Protein AF-A0A2S7T141-F1 (afdb_monomer_lite)

Structure (mmCIF, N/CA/C/O backbone):
data_AF-A0A2S7T141-F1
#
_entry.id   AF-A0A2S7T141-F1
#
loop_
_atom_site.group_PDB
_atom_site.id
_atom_site.type_symbol
_atom_site.label_atom_id
_atom_site.label_alt_id
_atom_site.label_comp_id
_atom_site.label_asym_id
_atom_site.label_entity_id
_atom_site.label_seq_id
_atom_site.pdbx_PDB_ins_code
_atom_site.Cartn_x
_atom_site.Cartn_y
_atom_site.Cartn_z
_atom_site.occupancy
_atom_site.B_iso_or_equiv
_atom_site.auth_seq_id
_atom_site.auth_comp_id
_atom_site.auth_asym_id
_atom_site.auth_atom_id
_atom_site.pdbx_PDB_model_num
ATOM 1 N N . MET A 1 1 ? 0.429 3.890 27.574 1.00 36.56 1 MET A N 1
ATOM 2 C CA . MET A 1 1 ? 1.095 4.967 26.804 1.00 36.56 1 MET A CA 1
ATOM 3 C C . MET A 1 1 ? 1.372 4.553 25.339 1.00 36.56 1 MET A C 1
ATOM 5 O O . MET A 1 1 ? 2.485 4.710 24.865 1.00 36.56 1 MET A O 1
ATOM 9 N N . LYS A 1 2 ? 0.380 4.000 24.608 1.00 39.44 2 LYS A N 1
ATOM 10 C CA . LYS A 1 2 ? 0.550 3.478 23.223 1.00 39.44 2 LYS A CA 1
ATOM 11 C C . LYS A 1 2 ? -0.391 4.101 22.168 1.00 39.44 2 LYS A C 1
ATOM 13 O O . LYS A 1 2 ? -0.163 3.917 20.983 1.00 39.44 2 LYS A O 1
ATOM 18 N N . ILE A 1 3 ? -1.406 4.868 22.578 1.00 38.25 3 ILE A N 1
ATOM 19 C CA . ILE A 1 3 ? -2.453 5.403 21.679 1.00 38.25 3 ILE A CA 1
ATOM 20 C C . ILE A 1 3 ? -1.975 6.649 20.906 1.00 38.25 3 ILE A C 1
ATOM 22 O O . ILE A 1 3 ? -2.366 6.856 19.762 1.00 38.25 3 ILE A O 1
ATOM 26 N N . ILE A 1 4 ? -1.052 7.433 21.478 1.00 36.34 4 ILE A N 1
ATOM 27 C CA . ILE A 1 4 ? -0.517 8.656 20.848 1.00 36.34 4 ILE A CA 1
ATOM 28 C C . ILE A 1 4 ? 0.276 8.338 19.563 1.00 36.34 4 ILE A C 1
ATOM 30 O O . ILE A 1 4 ? 0.254 9.124 18.620 1.00 36.34 4 ILE A O 1
ATOM 34 N N . ASN A 1 5 ? 0.884 7.148 19.461 1.00 40.22 5 ASN A N 1
ATOM 35 C CA . ASN A 1 5 ? 1.601 6.734 18.250 1.00 40.22 5 ASN A CA 1
ATOM 36 C C . ASN A 1 5 ? 0.673 6.403 17.068 1.00 40.22 5 ASN A C 1
ATOM 38 O O . ASN A 1 5 ? 1.096 6.534 15.926 1.00 40.22 5 ASN A O 1
ATOM 42 N N . LEU A 1 6 ? -0.592 6.037 17.301 1.00 40.91 6 LEU A N 1
ATOM 43 C CA . LEU A 1 6 ? -1.512 5.667 16.218 1.00 40.91 6 LEU A CA 1
ATOM 44 C C . LEU A 1 6 ? -2.013 6.900 15.442 1.00 40.91 6 LEU A C 1
ATOM 46 O O . LEU A 1 6 ? -2.131 6.868 14.220 1.00 40.91 6 LEU A O 1
ATOM 50 N N . VAL A 1 7 ? -2.227 8.019 16.143 1.00 40.53 7 VAL A N 1
ATOM 51 C CA . VAL A 1 7 ? -2.593 9.318 15.542 1.00 40.53 7 VAL A CA 1
ATOM 52 C C . VAL A 1 7 ? -1.452 9.873 14.676 1.00 40.53 7 VAL A C 1
ATOM 54 O O . VAL A 1 7 ? -1.697 10.465 13.621 1.00 40.53 7 VAL A O 1
ATOM 57 N N . LEU A 1 8 ? -0.202 9.633 15.083 1.00 39.06 8 LEU A N 1
ATOM 58 C CA . LEU A 1 8 ? 0.996 9.999 14.325 1.00 39.06 8 LEU A CA 1
ATOM 59 C C . LEU A 1 8 ? 1.160 9.146 13.059 1.00 39.06 8 LEU A C 1
ATOM 61 O O . LEU A 1 8 ? 1.441 9.706 12.004 1.00 39.06 8 LEU A O 1
ATOM 65 N N . VAL A 1 9 ? 0.882 7.839 13.121 1.00 44.41 9 VAL A N 1
ATOM 66 C CA . VAL A 1 9 ? 0.871 6.953 11.937 1.00 44.41 9 VAL A CA 1
ATOM 67 C C . VAL A 1 9 ? -0.206 7.381 10.931 1.00 44.41 9 VAL A C 1
ATOM 69 O O . VAL A 1 9 ? 0.067 7.467 9.736 1.00 44.41 9 VAL A O 1
ATOM 72 N N . ILE A 1 10 ? -1.401 7.765 11.396 1.00 42.62 10 ILE A N 1
ATOM 73 C CA . ILE A 1 10 ? -2.470 8.281 10.519 1.00 42.62 10 ILE A CA 1
ATOM 74 C C . ILE A 1 10 ? -2.088 9.626 9.887 1.00 42.62 10 ILE A C 1
ATOM 76 O O . ILE A 1 10 ? -2.491 9.897 8.760 1.00 42.62 10 ILE A O 1
ATOM 80 N N . SER A 1 11 ? -1.296 10.454 10.572 1.00 37.22 11 SER A N 1
ATOM 81 C CA . SER A 1 11 ? -0.823 11.741 10.040 1.00 37.22 11 SER A CA 1
ATOM 82 C C . SER A 1 11 ? 0.353 11.578 9.062 1.00 37.22 11 SER A C 1
ATOM 84 O O . SER A 1 11 ? 0.437 12.313 8.082 1.00 37.22 11 SER A O 1
ATOM 86 N N . LEU A 1 12 ? 1.222 10.582 9.276 1.00 37.84 12 LEU A N 1
ATOM 87 C CA . LEU A 1 12 ? 2.353 10.237 8.399 1.00 37.84 12 LEU A CA 1
ATOM 88 C C . LEU A 1 12 ? 1.929 9.494 7.122 1.00 37.84 12 LEU A C 1
ATOM 90 O O . LEU A 1 12 ? 2.593 9.618 6.097 1.00 37.84 12 LEU A O 1
ATOM 94 N N . LEU A 1 13 ? 0.770 8.829 7.133 1.00 40.97 13 LEU A N 1
ATOM 95 C CA . LEU A 1 13 ? 0.122 8.266 5.940 1.00 40.97 13 LEU A CA 1
ATOM 96 C C . LEU A 1 13 ? -0.370 9.336 4.937 1.00 40.97 13 LEU A C 1
ATOM 98 O O . LEU A 1 13 ? -0.952 9.006 3.902 1.00 40.97 13 LEU A O 1
ATOM 102 N N . ILE A 1 14 ? -0.170 10.629 5.227 1.00 43.56 14 ILE A N 1
ATOM 103 C CA . ILE A 1 14 ? -0.723 11.764 4.480 1.00 43.56 14 ILE A CA 1
ATOM 104 C C . ILE A 1 14 ? 0.403 12.690 4.004 1.00 43.56 14 ILE A C 1
ATOM 106 O O . ILE A 1 14 ? 0.472 13.855 4.366 1.00 43.56 14 ILE A O 1
ATOM 110 N N . PHE A 1 15 ? 1.252 12.179 3.116 1.00 36.28 15 PHE A N 1
ATOM 111 C CA . PHE A 1 15 ? 1.954 12.994 2.119 1.00 36.28 15 PHE A CA 1
ATOM 112 C C . PHE A 1 15 ? 2.039 12.221 0.799 1.00 36.28 15 PHE A C 1
ATOM 114 O O . PHE A 1 15 ? 3.088 11.735 0.402 1.00 36.28 15 PHE A O 1
ATOM 121 N N . SER A 1 16 ? 0.905 12.046 0.118 1.00 36.81 16 SER A N 1
ATOM 122 C CA . SER A 1 16 ? 0.877 11.776 -1.333 1.00 36.81 16 SER A CA 1
ATOM 123 C C . SER A 1 16 ? -0.547 11.820 -1.893 1.00 36.81 16 SER A C 1
ATOM 125 O O . SER A 1 16 ? -1.039 10.888 -2.519 1.00 36.81 16 SER A O 1
ATOM 127 N N . SER A 1 17 ? -1.216 12.960 -1.730 1.00 34.28 17 SER A N 1
ATOM 128 C CA . SER A 1 17 ? -2.251 13.3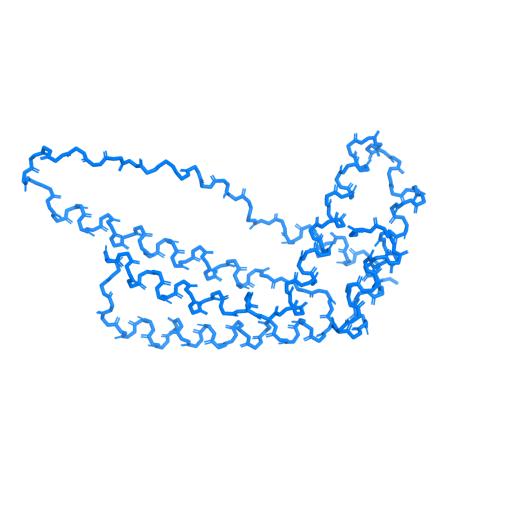71 -2.684 1.00 34.28 17 SER A CA 1
ATOM 129 C C . SER A 1 17 ? -1.780 14.621 -3.417 1.00 34.28 17 SER A C 1
ATOM 131 O O . SER A 1 17 ? -2.356 15.698 -3.281 1.00 34.28 17 SER A O 1
ATOM 133 N N . VAL A 1 18 ? -0.706 14.477 -4.197 1.00 34.59 18 VAL A N 1
ATOM 134 C CA . VAL A 1 18 ? -0.477 15.399 -5.309 1.00 34.59 18 VAL A CA 1
ATOM 135 C C . VAL A 1 18 ? -1.509 15.015 -6.362 1.00 34.59 18 VAL A C 1
ATOM 137 O O . VAL A 1 18 ? -1.411 13.955 -6.982 1.00 34.59 18 VAL A O 1
ATOM 140 N N . LYS A 1 19 ? -2.541 15.851 -6.522 1.00 35.09 19 LYS A N 1
ATOM 141 C CA . LYS A 1 19 ? -3.347 15.866 -7.742 1.00 35.09 19 LYS A CA 1
ATOM 142 C C . LYS A 1 19 ? -2.382 16.167 -8.890 1.00 35.09 19 LYS A C 1
ATOM 144 O O . LYS A 1 19 ? -2.041 17.320 -9.117 1.00 35.09 19 LYS A O 1
ATOM 149 N N . SER A 1 20 ? -1.923 15.134 -9.588 1.00 37.25 20 SER A N 1
ATOM 150 C CA . SER A 1 20 ? -1.455 15.306 -10.958 1.00 37.25 20 SER A CA 1
ATOM 151 C C . SER A 1 20 ? -2.711 15.590 -11.773 1.00 37.25 20 SER A C 1
ATOM 153 O O . SER A 1 20 ? -3.569 14.723 -11.944 1.00 37.25 20 SER A O 1
ATOM 155 N N . SER A 1 21 ? -2.886 16.844 -12.178 1.00 36.34 21 SER A N 1
ATOM 156 C CA . SER A 1 21 ? -3.796 17.201 -13.256 1.00 36.34 21 SER A CA 1
ATOM 157 C C . SER A 1 21 ? -3.302 16.484 -14.509 1.00 36.34 21 SER A C 1
ATOM 159 O O . SER A 1 21 ? -2.427 16.989 -15.207 1.00 36.34 21 SER A O 1
ATOM 161 N N . GLY A 1 22 ? -3.821 15.280 -14.754 1.00 39.50 22 GLY A N 1
ATOM 162 C CA . GLY A 1 22 ? -3.560 14.471 -15.943 1.00 39.50 22 GLY A CA 1
ATOM 163 C C . GLY A 1 22 ? -4.169 15.081 -17.204 1.00 39.50 22 GLY A C 1
ATOM 164 O O . GLY A 1 22 ? -4.926 14.416 -17.906 1.00 39.50 22 GLY A O 1
ATOM 165 N N . GLN A 1 23 ? -3.883 16.353 -17.483 1.00 31.69 23 GLN A N 1
ATOM 166 C CA . GLN A 1 23 ? -4.118 16.909 -18.803 1.00 31.69 23 GLN A CA 1
ATOM 167 C C . GLN A 1 23 ? -3.020 16.389 -19.724 1.00 31.69 23 GLN A C 1
ATOM 169 O O . GLN A 1 23 ? -1.881 16.842 -19.692 1.00 31.69 23 GLN A O 1
ATOM 174 N N . VAL A 1 24 ? -3.397 15.399 -20.530 1.00 41.97 24 VAL A N 1
ATOM 175 C CA . VAL A 1 24 ? -2.665 14.991 -21.726 1.00 41.97 24 VAL A CA 1
ATOM 176 C C . VAL A 1 24 ? -2.623 16.206 -22.648 1.00 41.97 24 VAL A C 1
ATOM 178 O O . VAL A 1 24 ? -3.656 16.614 -23.180 1.00 41.97 24 VAL A O 1
ATOM 181 N N . GLN A 1 25 ? -1.450 16.815 -22.817 1.00 37.25 25 GLN A N 1
ATOM 182 C CA . GLN A 1 25 ? -1.251 17.738 -23.927 1.00 37.25 25 GLN A CA 1
ATOM 183 C C . GLN A 1 25 ? -1.305 16.917 -25.218 1.00 37.25 25 GLN A C 1
ATOM 185 O O . GLN A 1 25 ? -0.444 16.075 -25.469 1.00 37.25 25 GLN A O 1
ATOM 190 N N . LEU A 1 26 ? -2.355 17.132 -26.014 1.00 37.28 26 LEU A N 1
ATOM 191 C CA . LEU A 1 26 ? -2.400 16.661 -27.393 1.00 37.28 26 LEU A CA 1
ATOM 192 C C . LEU A 1 26 ? -1.298 17.387 -28.169 1.00 37.28 26 LEU A C 1
ATOM 194 O O . LEU A 1 26 ? -1.235 18.616 -28.171 1.00 37.28 26 LEU A O 1
ATOM 198 N N . VAL A 1 27 ? -0.401 16.606 -28.764 1.00 47.16 27 VAL A N 1
ATOM 199 C CA . VAL A 1 27 ? 0.812 17.095 -29.418 1.00 47.16 27 VAL A CA 1
ATOM 200 C C . VAL A 1 27 ? 0.457 17.673 -30.785 1.00 47.16 27 VAL A C 1
ATOM 202 O O . VAL A 1 27 ? -0.002 16.951 -31.668 1.00 47.16 27 VAL A O 1
ATOM 205 N N . ASP A 1 28 ? 0.699 18.971 -30.960 1.00 36.88 28 ASP A N 1
ATOM 206 C CA . ASP A 1 28 ? 0.687 19.632 -32.263 1.00 36.88 28 ASP A CA 1
ATOM 207 C C . ASP A 1 28 ? 2.032 19.367 -32.973 1.00 36.88 28 ASP A C 1
ATOM 209 O O . ASP A 1 28 ? 3.110 19.677 -32.452 1.00 36.88 28 ASP A O 1
ATOM 213 N N . TYR A 1 29 ? 1.982 18.725 -34.144 1.00 42.69 29 TYR A N 1
ATOM 214 C CA . TYR A 1 29 ? 3.136 18.205 -34.896 1.00 42.69 29 TYR A CA 1
ATOM 215 C C . TYR A 1 29 ? 3.819 19.271 -35.768 1.00 42.69 29 TYR A C 1
ATOM 217 O O . TYR A 1 29 ? 4.301 18.985 -36.866 1.00 42.69 29 TYR A O 1
ATOM 225 N N . GLN A 1 30 ? 3.894 20.515 -35.301 1.00 40.91 30 GLN A N 1
ATOM 226 C CA . GLN A 1 30 ? 4.635 21.545 -36.020 1.00 40.91 30 GLN A CA 1
ATOM 227 C C . GLN A 1 30 ? 6.131 21.527 -35.630 1.00 40.91 30 GLN A C 1
ATOM 229 O O . GLN A 1 30 ? 6.512 21.651 -34.465 1.00 40.91 30 GLN A O 1
ATOM 234 N N . PHE A 1 31 ? 6.964 21.361 -36.665 1.00 42.41 31 PHE A N 1
ATOM 235 C CA . PHE A 1 31 ? 8.421 21.549 -36.760 1.00 42.41 31 PHE A CA 1
ATOM 236 C C . PHE A 1 31 ? 9.383 20.454 -36.245 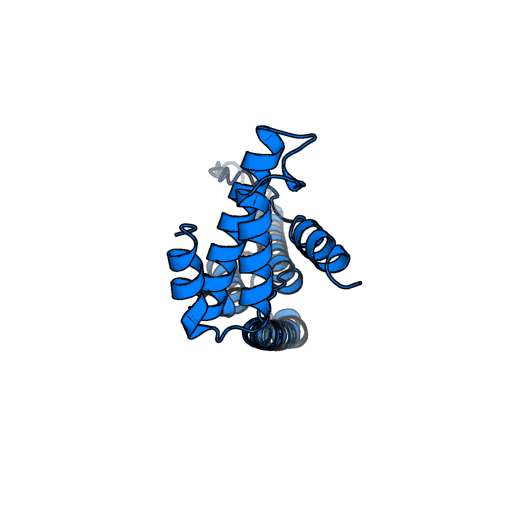1.00 42.41 31 PHE A C 1
ATOM 238 O O . PHE A 1 31 ? 9.471 20.124 -35.065 1.00 42.41 31 PHE A O 1
ATOM 245 N N . TYR A 1 32 ? 10.197 19.951 -37.179 1.00 45.03 32 TYR A N 1
ATOM 246 C CA . TYR A 1 32 ? 11.256 18.944 -37.020 1.00 45.03 32 TYR A CA 1
ATOM 247 C C . TYR A 1 32 ? 12.455 19.380 -36.140 1.00 45.03 32 TYR A C 1
ATOM 249 O O . TYR A 1 32 ? 13.320 18.555 -35.859 1.00 45.03 32 TYR A O 1
ATOM 257 N N . ASP A 1 33 ? 12.492 20.615 -35.626 1.00 51.00 33 ASP A N 1
ATOM 258 C CA . ASP A 1 33 ? 13.666 21.190 -34.937 1.00 51.00 33 ASP A CA 1
ATOM 259 C C . ASP A 1 33 ? 13.835 20.801 -33.454 1.00 51.00 33 ASP A C 1
ATOM 261 O O . ASP A 1 33 ? 14.783 21.234 -32.805 1.00 51.00 33 ASP A O 1
ATOM 265 N N . ASN A 1 34 ? 12.958 19.962 -32.887 1.00 65.25 34 ASN A N 1
ATOM 266 C CA . ASN A 1 34 ? 13.057 19.565 -31.472 1.00 65.25 34 ASN A CA 1
ATOM 267 C C . ASN A 1 34 ? 12.753 18.079 -31.207 1.00 65.25 34 ASN A C 1
ATOM 269 O O . ASN A 1 34 ? 12.167 17.717 -30.188 1.00 65.25 34 ASN A O 1
ATOM 273 N N . ALA A 1 35 ? 13.093 17.188 -32.142 1.00 67.25 35 ALA A N 1
ATOM 274 C CA . ALA A 1 35 ? 12.885 15.748 -31.952 1.00 67.25 35 ALA A CA 1
ATOM 275 C C . ALA A 1 35 ? 13.663 15.200 -30.738 1.00 67.25 35 ALA A C 1
ATOM 277 O O . ALA A 1 35 ? 13.120 14.414 -29.964 1.00 67.25 35 ALA A O 1
ATOM 278 N N . LEU A 1 36 ? 14.900 15.670 -30.533 1.00 71.75 36 LEU A N 1
ATOM 279 C CA . LEU A 1 36 ? 15.734 15.275 -29.395 1.00 71.75 36 LEU A CA 1
ATOM 280 C C . LEU A 1 36 ? 15.166 15.762 -28.059 1.00 71.75 36 LEU A C 1
ATOM 282 O O . LEU A 1 36 ? 15.022 14.952 -27.149 1.00 71.75 36 LEU A O 1
ATOM 286 N N . GLY A 1 37 ? 14.758 17.031 -27.949 1.00 71.38 37 GLY A N 1
ATOM 287 C CA . GLY A 1 37 ? 14.164 17.530 -26.706 1.00 71.38 37 GLY A CA 1
ATOM 288 C C . GLY A 1 37 ? 12.809 16.887 -26.399 1.00 71.38 37 GLY A C 1
ATOM 289 O O . GLY A 1 37 ? 12.476 16.682 -25.238 1.00 71.38 37 GLY A O 1
ATOM 290 N N . ARG A 1 38 ? 12.038 16.471 -27.413 1.00 72.75 38 ARG A N 1
ATOM 291 C CA . ARG A 1 38 ? 10.809 15.683 -27.198 1.00 72.75 38 ARG A CA 1
ATOM 292 C C . ARG A 1 38 ? 11.090 14.275 -26.663 1.00 72.75 38 ARG A C 1
ATOM 294 O O . ARG A 1 38 ? 10.361 13.811 -25.784 1.00 72.75 38 ARG A O 1
ATOM 301 N N . LEU A 1 39 ? 12.124 13.603 -27.171 1.00 77.50 39 LEU A N 1
ATOM 302 C CA . LEU A 1 39 ? 12.553 12.294 -26.662 1.00 77.50 39 LEU A CA 1
ATOM 303 C C . LEU A 1 39 ? 13.088 12.402 -25.233 1.00 77.50 39 LEU A C 1
ATOM 305 O O . LEU A 1 39 ? 12.727 11.589 -24.385 1.00 77.50 39 LEU A O 1
ATOM 309 N N . GLU A 1 40 ? 13.881 13.436 -24.955 1.00 81.31 40 GLU A N 1
ATOM 310 C CA . GLU A 1 40 ? 14.383 13.726 -23.614 1.00 81.31 40 GLU A CA 1
ATOM 311 C C . GLU A 1 40 ? 13.234 13.995 -22.635 1.00 81.31 40 GLU A C 1
ATOM 313 O O . GLU A 1 40 ? 13.175 13.356 -21.588 1.00 81.31 40 GLU A O 1
ATOM 318 N N . ASN A 1 41 ? 12.262 14.836 -23.004 1.00 81.62 41 ASN A N 1
ATOM 319 C CA . ASN A 1 41 ? 11.075 15.084 -22.180 1.00 81.62 41 ASN A CA 1
ATOM 320 C C . ASN A 1 41 ? 10.297 13.793 -21.894 1.00 81.62 41 ASN A C 1
ATOM 322 O O . ASN A 1 41 ? 9.979 13.509 -20.743 1.00 81.62 41 ASN A O 1
ATOM 326 N N . SER A 1 42 ? 10.056 12.972 -22.921 1.00 82.25 42 SER A N 1
ATOM 327 C CA . SER A 1 42 ? 9.333 11.701 -22.765 1.00 82.25 42 SER A CA 1
ATOM 328 C C . SER A 1 42 ? 10.069 10.741 -21.824 1.00 82.25 42 SER A C 1
ATOM 330 O O . SER A 1 42 ? 9.451 10.076 -20.994 1.00 82.25 42 SER A O 1
ATOM 332 N N . TYR A 1 43 ? 11.400 10.692 -21.919 1.00 86.50 43 TYR A N 1
ATOM 333 C CA . TYR A 1 43 ? 12.2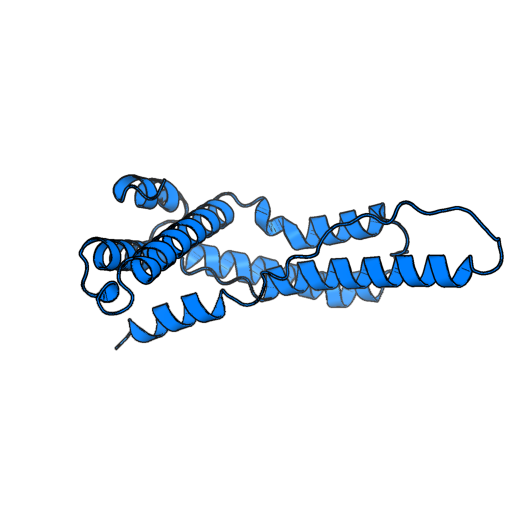34 9.910 -21.013 1.00 86.50 43 TYR A CA 1
ATOM 334 C C . TYR A 1 43 ? 12.144 10.424 -19.567 1.00 86.50 43 TYR A C 1
ATOM 336 O O . TYR A 1 43 ? 11.926 9.630 -18.648 1.00 86.50 43 TYR A O 1
ATOM 344 N N . GLN A 1 44 ? 12.263 11.740 -19.351 1.00 86.12 44 GLN A N 1
ATOM 345 C CA . GLN A 1 44 ? 12.157 12.351 -18.018 1.00 86.12 44 GLN A CA 1
ATOM 346 C C . GLN A 1 44 ? 10.773 12.130 -17.391 1.00 86.12 44 GLN A C 1
ATOM 348 O O . GLN A 1 44 ? 10.675 11.807 -16.203 1.00 86.12 44 GLN A O 1
ATOM 353 N N . ASP A 1 45 ? 9.704 12.215 -18.185 1.00 87.19 45 ASP A N 1
ATOM 354 C CA . ASP A 1 45 ? 8.340 11.901 -17.748 1.00 87.19 45 ASP A CA 1
ATOM 355 C C . ASP A 1 45 ? 8.206 10.432 -17.320 1.00 87.19 45 ASP A C 1
ATOM 357 O O . ASP A 1 45 ? 7.592 10.124 -16.288 1.00 87.19 45 ASP A O 1
ATOM 361 N N . GLY A 1 46 ? 8.830 9.514 -18.067 1.00 89.00 46 GLY A N 1
ATOM 362 C CA . GLY A 1 46 ? 8.917 8.098 -17.717 1.00 89.00 46 GLY A CA 1
ATOM 363 C C . GLY A 1 46 ? 9.622 7.866 -16.378 1.00 89.00 46 GLY A C 1
ATOM 364 O O . GLY A 1 46 ? 9.079 7.184 -15.501 1.00 89.00 46 GLY A O 1
ATOM 365 N N . VAL A 1 47 ? 10.788 8.490 -16.177 1.00 90.12 47 VAL A N 1
ATOM 366 C CA . VAL A 1 47 ? 11.551 8.441 -14.914 1.00 90.12 47 VAL A CA 1
ATOM 367 C C . VAL A 1 47 ? 10.722 8.983 -13.748 1.00 90.12 47 VAL A C 1
ATOM 369 O O . VAL A 1 47 ? 10.585 8.316 -12.720 1.00 90.12 47 VAL A O 1
ATOM 372 N N . SER A 1 48 ? 10.125 10.166 -13.910 1.00 91.06 48 SER A N 1
ATOM 373 C CA . SER A 1 48 ? 9.297 10.817 -12.887 1.00 91.06 48 SER A CA 1
ATOM 374 C C . SER A 1 48 ? 8.097 9.953 -12.488 1.00 91.06 48 SER A C 1
ATOM 376 O O . SER A 1 48 ? 7.801 9.775 -11.300 1.00 91.06 48 SER A O 1
ATOM 378 N N . THR A 1 49 ? 7.444 9.332 -13.472 1.00 92.88 49 THR A N 1
ATOM 379 C CA . THR A 1 49 ? 6.327 8.412 -13.242 1.00 92.88 49 THR A CA 1
ATOM 380 C C . THR A 1 49 ? 6.768 7.215 -12.404 1.00 92.88 49 THR A C 1
ATOM 382 O O . THR A 1 49 ? 6.157 6.931 -11.370 1.00 92.88 49 THR A O 1
ATOM 385 N N . ILE A 1 50 ? 7.854 6.542 -12.794 1.00 93.44 50 ILE A N 1
ATOM 386 C CA . ILE A 1 50 ? 8.400 5.391 -12.062 1.00 93.44 50 ILE A CA 1
ATOM 387 C C . ILE A 1 50 ? 8.759 5.782 -10.625 1.00 93.44 50 ILE A C 1
ATOM 389 O O . ILE A 1 50 ? 8.335 5.103 -9.686 1.00 93.44 50 ILE A O 1
ATOM 393 N N . GLN A 1 51 ? 9.445 6.912 -10.437 1.00 93.12 51 GLN A N 1
ATOM 394 C CA . GLN A 1 51 ? 9.821 7.411 -9.115 1.00 93.12 51 GLN A CA 1
ATOM 395 C C . GLN A 1 51 ? 8.592 7.696 -8.241 1.00 93.12 51 GLN A C 1
ATOM 397 O O . GLN A 1 51 ? 8.584 7.368 -7.055 1.00 93.12 51 GLN A O 1
ATOM 402 N N . SER A 1 52 ? 7.523 8.258 -8.815 1.00 93.88 52 SER A N 1
ATOM 403 C CA . SER A 1 52 ? 6.262 8.496 -8.103 1.00 93.88 52 SER A CA 1
ATOM 404 C C . SER A 1 52 ? 5.651 7.197 -7.572 1.00 93.88 52 SER A C 1
ATOM 406 O O . SER A 1 52 ? 5.250 7.130 -6.408 1.00 93.88 52 SER A O 1
ATOM 408 N N . TYR A 1 53 ? 5.590 6.147 -8.396 1.00 92.25 53 TYR A N 1
ATOM 409 C CA . TYR A 1 53 ? 5.070 4.843 -7.974 1.00 92.25 53 TYR A CA 1
ATOM 410 C C . TYR A 1 53 ? 5.967 4.163 -6.941 1.00 92.25 53 TYR A C 1
ATOM 412 O O . TYR A 1 53 ? 5.457 3.629 -5.955 1.00 92.25 53 TYR A O 1
ATOM 420 N N . TYR A 1 54 ? 7.286 4.223 -7.130 1.00 94.88 54 TYR A N 1
ATOM 421 C CA . TYR A 1 54 ? 8.246 3.679 -6.175 1.00 94.88 54 TYR A CA 1
ATOM 422 C C . TYR A 1 54 ? 8.108 4.349 -4.804 1.00 94.88 54 TYR A C 1
ATOM 424 O O . TYR A 1 54 ? 7.942 3.669 -3.793 1.00 94.88 54 TYR A O 1
ATOM 432 N N . ASN A 1 55 ? 8.055 5.684 -4.772 1.00 93.69 55 ASN A N 1
ATOM 433 C CA . ASN A 1 55 ? 7.877 6.443 -3.536 1.00 93.69 55 ASN A CA 1
ATOM 434 C C . ASN A 1 55 ? 6.551 6.101 -2.840 1.00 93.69 55 ASN A C 1
ATOM 436 O O . ASN A 1 55 ? 6.532 5.942 -1.622 1.00 93.69 55 ASN A O 1
ATOM 440 N N . LYS A 1 56 ? 5.451 5.925 -3.591 1.00 93.00 56 LYS A N 1
ATOM 441 C CA . LYS A 1 56 ? 4.164 5.486 -3.020 1.00 93.00 56 LYS A CA 1
ATOM 442 C C . LYS A 1 56 ? 4.282 4.137 -2.310 1.00 93.00 56 LYS A C 1
ATOM 444 O O . LYS A 1 56 ? 3.746 4.000 -1.215 1.00 93.00 56 LYS A O 1
ATOM 449 N N . LEU A 1 57 ? 4.976 3.162 -2.907 1.00 95.12 57 LEU A N 1
ATOM 450 C CA . LEU A 1 57 ? 5.224 1.872 -2.260 1.00 95.12 57 LEU A CA 1
ATOM 451 C C . LEU A 1 57 ? 6.098 2.040 -1.010 1.00 95.12 57 LEU A C 1
ATOM 453 O O . LEU A 1 57 ? 5.749 1.517 0.043 1.00 95.12 57 LEU A O 1
ATOM 457 N N . MET A 1 58 ? 7.201 2.790 -1.098 1.00 95.81 58 MET A N 1
ATOM 458 C CA . MET A 1 58 ? 8.121 2.989 0.032 1.00 95.81 58 MET A CA 1
ATOM 459 C C . MET A 1 58 ? 7.441 3.660 1.230 1.00 95.81 58 MET A C 1
ATOM 461 O O . MET A 1 58 ? 7.682 3.280 2.376 1.00 95.81 58 MET A O 1
ATOM 465 N N . MET A 1 59 ? 6.553 4.619 0.966 1.00 94.06 59 MET A N 1
ATOM 466 C CA . MET A 1 59 ? 5.791 5.336 1.990 1.00 94.06 59 MET A CA 1
ATOM 467 C C . MET A 1 59 ? 4.571 4.565 2.506 1.00 94.06 59 MET A C 1
ATOM 469 O O . MET A 1 59 ? 3.972 4.985 3.494 1.00 94.06 59 MET A O 1
ATOM 473 N N . LEU A 1 60 ? 4.174 3.463 1.862 1.00 92.56 60 LEU A N 1
ATOM 474 C CA . LEU A 1 60 ? 3.015 2.694 2.297 1.00 92.56 60 LEU A CA 1
ATOM 475 C C . LEU A 1 60 ? 3.290 2.063 3.665 1.00 92.56 60 LEU A C 1
ATOM 477 O O . LEU A 1 60 ? 4.267 1.336 3.854 1.00 92.56 60 LEU A O 1
ATOM 481 N N . GLN A 1 61 ? 2.405 2.341 4.617 1.00 92.50 61 GLN A N 1
ATOM 482 C CA . GLN A 1 61 ? 2.426 1.770 5.956 1.00 92.50 61 GLN A CA 1
ATOM 483 C C . GLN A 1 61 ? 1.083 1.098 6.223 1.00 92.50 61 GLN A C 1
ATOM 485 O O . GLN A 1 61 ? 0.025 1.680 5.988 1.00 92.50 61 GLN A O 1
ATOM 490 N N . LEU A 1 62 ? 1.141 -0.137 6.702 1.00 94.38 62 LEU A N 1
ATOM 491 C CA . LEU A 1 62 ? -0.018 -0.922 7.110 1.00 94.38 62 LEU A CA 1
ATOM 492 C C . LEU A 1 62 ? 0.053 -1.133 8.622 1.00 94.38 62 LEU A C 1
ATOM 494 O O . LEU A 1 62 ? 1.147 -1.197 9.191 1.00 94.38 62 LEU A O 1
ATOM 498 N N . VAL A 1 63 ? -1.106 -1.181 9.273 1.00 95.56 63 VAL A N 1
ATOM 499 C CA . VAL A 1 63 ? -1.211 -1.296 10.733 1.00 95.56 63 VAL A CA 1
ATOM 500 C C . VAL A 1 63 ? -1.402 -2.743 11.173 1.00 95.56 63 VAL A C 1
ATOM 502 O O . VAL A 1 63 ? -0.981 -3.095 12.274 1.00 95.56 63 VAL A O 1
ATOM 505 N N . ASN A 1 64 ? -1.999 -3.588 10.330 1.00 97.94 64 ASN A N 1
ATOM 506 C CA . ASN A 1 64 ? -2.076 -5.020 10.566 1.00 97.94 64 ASN A CA 1
ATOM 507 C C . ASN A 1 64 ? -0.673 -5.626 10.505 1.00 97.94 64 ASN A C 1
ATOM 509 O O . ASN A 1 64 ? 0.049 -5.465 9.522 1.00 97.94 64 ASN A O 1
ATOM 513 N N . THR A 1 65 ? -0.294 -6.359 11.548 1.00 96.62 65 THR A N 1
ATOM 514 C CA . THR A 1 65 ? 1.080 -6.857 11.705 1.00 96.62 65 THR A CA 1
ATOM 515 C C . THR A 1 65 ? 1.510 -7.780 10.557 1.00 96.62 65 THR A C 1
ATOM 517 O O . THR A 1 65 ? 2.638 -7.677 10.079 1.00 96.62 65 THR A O 1
ATOM 520 N N . ILE A 1 66 ? 0.615 -8.650 10.076 1.00 97.88 66 ILE A N 1
ATOM 521 C CA . ILE A 1 66 ? 0.928 -9.621 9.016 1.00 97.88 66 ILE A CA 1
ATOM 522 C C . ILE A 1 66 ? 1.044 -8.914 7.663 1.00 97.88 66 ILE A C 1
ATOM 524 O O . ILE A 1 66 ? 2.009 -9.123 6.931 1.00 97.88 66 ILE A O 1
ATOM 528 N N . ASN A 1 67 ? 0.096 -8.040 7.329 1.00 97.44 67 ASN A N 1
ATOM 529 C CA . ASN A 1 67 ? 0.174 -7.269 6.088 1.00 97.44 67 ASN A CA 1
ATOM 530 C C . ASN A 1 67 ? 1.353 -6.282 6.089 1.00 97.44 67 ASN A C 1
ATOM 532 O O . ASN A 1 67 ? 1.956 -6.054 5.043 1.00 97.44 67 ASN A O 1
ATOM 536 N N . SER A 1 68 ? 1.718 -5.736 7.253 1.00 96.94 68 SER A N 1
ATOM 537 C CA . SER A 1 68 ? 2.914 -4.907 7.425 1.00 96.94 68 SER A CA 1
ATOM 538 C C . SER A 1 68 ? 4.188 -5.684 7.066 1.00 96.94 68 SER A C 1
ATOM 540 O O . SER A 1 68 ? 5.013 -5.205 6.296 1.00 96.94 68 SER A O 1
ATOM 542 N N . GLN A 1 69 ? 4.316 -6.939 7.507 1.00 97.25 69 GLN A N 1
ATOM 543 C CA . GLN A 1 69 ? 5.435 -7.797 7.094 1.00 97.25 69 GLN A CA 1
ATOM 544 C C . GLN A 1 69 ? 5.436 -8.053 5.580 1.00 97.25 69 GLN A C 1
ATOM 546 O O . GLN A 1 69 ? 6.468 -7.887 4.932 1.00 97.25 69 GLN A O 1
ATOM 551 N N . ARG A 1 70 ? 4.272 -8.369 4.995 1.00 97.44 70 ARG A N 1
ATOM 552 C CA . ARG A 1 70 ? 4.141 -8.571 3.541 1.00 97.44 70 ARG A CA 1
ATOM 553 C C . ARG A 1 70 ? 4.549 -7.335 2.746 1.00 97.44 70 ARG A C 1
ATOM 555 O O . ARG A 1 70 ? 5.237 -7.458 1.734 1.00 97.44 70 ARG A O 1
ATOM 562 N N . ILE A 1 71 ? 4.146 -6.134 3.175 1.00 97.06 71 ILE A N 1
ATOM 563 C CA . ILE A 1 71 ? 4.515 -4.922 2.441 1.00 97.06 71 ILE A CA 1
ATOM 564 C C . ILE A 1 71 ? 6.015 -4.641 2.528 1.00 97.06 71 ILE A C 1
ATOM 566 O O . ILE A 1 71 ? 6.593 -4.214 1.534 1.00 97.06 71 ILE A O 1
ATOM 570 N N . GLU A 1 72 ? 6.673 -4.947 3.649 1.00 97.69 72 GLU A N 1
ATOM 571 C CA . GLU A 1 72 ? 8.133 -4.837 3.752 1.00 97.69 72 GLU A CA 1
ATOM 572 C C . GLU A 1 72 ? 8.860 -5.819 2.813 1.00 97.69 72 GLU A C 1
ATOM 574 O O . GLU A 1 72 ? 9.861 -5.454 2.194 1.00 97.69 72 GLU A O 1
ATOM 579 N N . GLU A 1 73 ? 8.328 -7.027 2.601 1.00 97.31 73 GLU A N 1
ATOM 580 C CA . GLU A 1 73 ? 8.853 -7.964 1.593 1.00 97.31 73 GLU A CA 1
ATOM 581 C C . GLU A 1 73 ? 8.705 -7.424 0.162 1.00 97.31 73 GLU A C 1
ATOM 583 O O . GLU A 1 73 ? 9.654 -7.487 -0.631 1.00 97.31 73 GLU A O 1
ATOM 588 N N . TYR A 1 74 ? 7.550 -6.833 -0.170 1.00 97.50 74 TYR A N 1
ATOM 589 C CA . TYR A 1 74 ? 7.351 -6.150 -1.452 1.00 97.50 74 TYR A CA 1
ATOM 590 C C . TYR A 1 74 ? 8.303 -4.969 -1.626 1.00 97.50 74 TYR A C 1
ATOM 592 O O . TYR A 1 74 ? 8.868 -4.799 -2.712 1.00 97.50 74 TYR A O 1
ATOM 600 N N . LYS A 1 75 ? 8.506 -4.165 -0.575 1.00 97.75 75 LYS A N 1
ATOM 601 C CA . LYS A 1 75 ? 9.440 -3.038 -0.601 1.00 97.75 75 LYS A CA 1
ATOM 602 C C . LYS A 1 75 ? 10.851 -3.522 -0.889 1.00 97.75 75 LYS A C 1
ATOM 604 O O . LYS A 1 75 ? 11.434 -3.077 -1.867 1.00 97.75 75 LYS A O 1
ATOM 609 N N . LYS A 1 76 ? 11.346 -4.500 -0.127 1.00 97.00 76 LYS A N 1
ATOM 610 C CA . LYS A 1 76 ? 12.677 -5.093 -0.319 1.00 97.00 76 LYS A CA 1
ATOM 611 C C . LYS A 1 76 ? 12.869 -5.638 -1.735 1.00 97.00 76 LYS A C 1
ATOM 613 O O . LYS A 1 76 ? 13.860 -5.331 -2.390 1.00 97.00 76 LYS A O 1
ATOM 618 N N . THR A 1 77 ? 11.907 -6.417 -2.226 1.00 96.00 77 THR A N 1
ATOM 619 C CA . THR A 1 77 ? 11.960 -7.011 -3.572 1.00 96.00 77 THR A CA 1
ATOM 620 C C . THR A 1 77 ? 11.967 -5.938 -4.663 1.00 96.00 77 THR A C 1
ATOM 622 O O . THR A 1 77 ? 12.694 -6.047 -5.651 1.00 96.00 77 THR A O 1
ATOM 625 N N . THR A 1 78 ? 11.192 -4.869 -4.472 1.00 96.19 78 THR A N 1
ATOM 626 C CA . THR A 1 78 ? 11.146 -3.745 -5.410 1.00 96.19 78 THR A CA 1
ATOM 627 C C . THR A 1 78 ? 12.419 -2.911 -5.351 1.00 96.19 78 THR A C 1
ATOM 629 O O . THR A 1 78 ? 12.946 -2.568 -6.401 1.00 96.19 78 THR A O 1
ATOM 632 N N . SER A 1 79 ? 12.953 -2.618 -4.165 1.00 95.38 79 SER A N 1
ATOM 633 C CA . SER A 1 79 ? 14.219 -1.896 -4.005 1.00 95.38 79 SER A CA 1
ATOM 634 C C . SER A 1 79 ? 15.372 -2.635 -4.677 1.00 95.38 79 SER A C 1
ATOM 636 O O . SER A 1 79 ? 16.093 -2.022 -5.455 1.00 95.38 79 SER A O 1
ATOM 638 N N . ASN A 1 80 ? 15.477 -3.955 -4.491 1.00 93.69 80 ASN A N 1
ATOM 639 C CA . ASN A 1 80 ? 16.496 -4.764 -5.165 1.00 93.69 80 ASN A CA 1
ATOM 640 C C . ASN A 1 80 ? 16.388 -4.667 -6.696 1.00 93.69 80 ASN A C 1
ATOM 642 O O . ASN A 1 80 ? 17.390 -4.434 -7.369 1.00 93.69 80 ASN A O 1
ATOM 646 N N . TYR A 1 81 ? 15.175 -4.789 -7.244 1.00 92.75 81 TYR A N 1
ATOM 647 C CA . TYR A 1 81 ? 14.938 -4.613 -8.680 1.00 92.75 81 TYR A CA 1
ATOM 648 C C . TYR A 1 81 ? 15.315 -3.201 -9.152 1.00 92.75 81 TYR A C 1
ATOM 650 O O . TYR A 1 81 ? 15.976 -3.045 -10.174 1.00 92.75 81 TYR A O 1
ATOM 658 N N . MET A 1 82 ? 14.938 -2.162 -8.401 1.00 91.44 82 MET A N 1
ATOM 659 C CA . MET A 1 82 ? 15.237 -0.773 -8.757 1.00 91.44 82 MET A CA 1
ATOM 660 C C . MET A 1 82 ? 16.736 -0.450 -8.682 1.00 91.44 82 MET A C 1
ATOM 662 O O . MET A 1 82 ? 17.225 0.377 -9.448 1.00 91.44 82 MET A O 1
ATOM 666 N N . GLU A 1 83 ? 17.476 -1.073 -7.766 1.00 87.69 83 GLU A N 1
ATOM 667 C CA . GLU A 1 83 ? 18.906 -0.826 -7.572 1.00 87.69 83 GLU A CA 1
ATOM 668 C C . GLU A 1 83 ? 19.794 -1.618 -8.525 1.00 87.69 83 GLU A C 1
ATOM 670 O O . GLU A 1 83 ? 20.798 -1.080 -8.991 1.00 87.69 83 GLU A O 1
ATOM 675 N N . HIS A 1 84 ? 19.432 -2.863 -8.823 1.00 82.44 84 HIS A N 1
ATOM 676 C CA . HIS A 1 84 ? 20.267 -3.751 -9.623 1.00 82.44 84 HIS A CA 1
ATOM 677 C C . HIS A 1 84 ? 19.764 -3.857 -11.051 1.00 82.44 84 HIS A C 1
ATOM 679 O O . HIS A 1 84 ? 20.489 -3.504 -11.975 1.00 82.44 84 HIS A O 1
ATOM 685 N N . ASP A 1 85 ? 18.521 -4.277 -11.243 1.00 75.50 85 ASP A N 1
ATOM 686 C CA . ASP A 1 85 ? 18.030 -4.615 -12.575 1.00 75.50 85 ASP A CA 1
ATOM 687 C C . ASP A 1 85 ? 17.686 -3.353 -13.360 1.00 75.50 85 ASP A C 1
ATOM 689 O O . ASP A 1 85 ? 18.173 -3.163 -14.466 1.00 75.50 85 ASP A O 1
ATOM 693 N N . PHE A 1 86 ? 16.928 -2.433 -12.765 1.00 80.69 86 PHE A N 1
ATOM 694 C CA . PHE A 1 86 ? 16.482 -1.215 -13.435 1.00 80.69 86 PHE A CA 1
ATOM 695 C C . PHE A 1 86 ? 17.646 -0.284 -13.794 1.00 80.69 86 PHE A C 1
ATOM 697 O O . PHE A 1 86 ? 17.736 0.168 -14.932 1.00 80.69 86 PHE A O 1
ATOM 704 N N . LYS A 1 87 ? 18.571 -0.033 -12.855 1.00 76.06 87 LYS A N 1
ATOM 705 C CA . LYS A 1 87 ? 19.730 0.849 -13.088 1.00 76.06 87 LYS A CA 1
ATOM 706 C C . LYS A 1 87 ? 20.722 0.296 -14.109 1.00 76.06 87 LYS A C 1
ATOM 708 O O . LYS A 1 87 ? 21.392 1.086 -14.768 1.00 76.06 87 LYS A O 1
ATOM 713 N N . THR A 1 88 ? 20.861 -1.026 -14.205 1.00 74.75 88 THR A N 1
ATOM 714 C CA . THR A 1 88 ? 21.809 -1.651 -15.144 1.00 74.75 88 THR A CA 1
ATOM 715 C C . THR A 1 88 ? 21.166 -2.003 -16.482 1.00 74.75 88 THR A C 1
ATOM 717 O O . THR A 1 88 ? 21.866 -2.145 -17.482 1.00 74.75 88 THR A O 1
ATOM 720 N N . SER A 1 89 ? 19.837 -2.101 -16.531 1.00 74.25 89 SER A N 1
ATOM 721 C CA . SER A 1 89 ? 19.096 -2.339 -17.762 1.00 74.25 89 SER A CA 1
ATOM 722 C C . SER A 1 89 ? 19.038 -1.082 -18.637 1.00 74.25 89 SER A C 1
ATOM 724 O O . SER A 1 89 ? 18.628 -0.011 -18.197 1.00 74.25 89 SER A O 1
ATOM 726 N N . HIS A 1 90 ? 19.400 -1.213 -19.914 1.00 79.50 90 HIS A N 1
ATOM 727 C CA . HIS A 1 90 ? 19.258 -0.155 -20.922 1.00 79.50 90 HIS A CA 1
ATOM 728 C C . HIS A 1 90 ? 17.798 -0.014 -21.399 1.00 79.50 90 HIS A C 1
ATOM 730 O O . HIS A 1 90 ? 17.508 -0.123 -22.589 1.00 79.50 90 HIS A O 1
ATOM 736 N N . ILE A 1 91 ? 16.854 0.161 -20.469 1.00 84.69 91 ILE A N 1
ATOM 737 C CA . ILE A 1 91 ? 15.431 0.310 -20.797 1.00 84.69 91 ILE A CA 1
ATOM 738 C C . ILE A 1 91 ? 15.188 1.712 -21.365 1.00 84.69 91 ILE A C 1
ATOM 740 O O . ILE A 1 91 ? 15.461 2.715 -20.711 1.00 84.69 91 ILE A O 1
ATOM 744 N N . ASP A 1 92 ? 14.610 1.783 -22.564 1.00 86.25 92 ASP A N 1
ATOM 745 C CA . ASP A 1 92 ? 14.157 3.046 -23.148 1.00 86.25 92 ASP A CA 1
ATOM 746 C C . ASP A 1 92 ? 12.876 3.532 -22.449 1.00 86.25 92 ASP A C 1
ATOM 748 O O . ASP A 1 92 ? 11.777 3.035 -22.712 1.00 86.25 92 ASP A O 1
ATOM 752 N N . LEU A 1 93 ? 13.019 4.501 -21.542 1.00 87.19 93 LEU A N 1
ATOM 753 C CA . LEU A 1 93 ? 11.905 5.077 -20.781 1.00 87.19 93 LEU A CA 1
ATOM 754 C C . LEU A 1 93 ? 11.125 6.149 -21.546 1.00 87.19 93 LEU A C 1
ATOM 756 O O . LEU A 1 93 ? 10.103 6.604 -21.038 1.00 87.19 93 LEU A O 1
ATOM 760 N N . SER A 1 94 ? 11.542 6.513 -22.764 1.00 83.44 94 SER A N 1
ATOM 761 C CA . SER A 1 94 ? 10.693 7.319 -23.651 1.00 83.44 94 SER A CA 1
ATOM 762 C C . SER A 1 94 ? 9.484 6.517 -24.159 1.00 83.44 94 SER A C 1
ATOM 764 O O . SER A 1 94 ? 8.468 7.090 -24.549 1.00 83.44 94 SER A O 1
ATOM 766 N N . GLN A 1 95 ? 9.556 5.180 -24.099 1.00 86.25 95 GLN A N 1
ATOM 767 C CA . GLN A 1 95 ? 8.476 4.281 -24.492 1.00 86.25 95 GLN A CA 1
ATOM 768 C C . GLN A 1 95 ? 7.507 4.033 -23.336 1.00 86.25 95 GLN A C 1
ATOM 770 O O . GLN A 1 95 ? 7.838 3.393 -22.332 1.00 86.25 95 GLN A O 1
ATOM 775 N N . GLN A 1 96 ? 6.248 4.426 -23.524 1.00 86.31 96 GLN A N 1
ATOM 776 C CA . GLN A 1 96 ? 5.200 4.260 -22.513 1.00 86.31 96 GLN A CA 1
ATOM 777 C C . GLN A 1 96 ? 4.996 2.795 -22.079 1.00 86.31 96 GLN A C 1
ATOM 779 O O . GLN A 1 96 ? 4.703 2.533 -20.912 1.00 86.31 96 GLN A O 1
ATOM 784 N N . ALA A 1 97 ? 5.182 1.827 -22.983 1.00 86.81 97 ALA A N 1
ATOM 785 C CA . ALA A 1 97 ? 5.059 0.402 -22.666 1.00 86.81 97 ALA A CA 1
ATOM 786 C C . ALA A 1 97 ? 6.099 -0.064 -21.628 1.00 86.81 97 ALA A C 1
ATOM 788 O O . ALA A 1 97 ? 5.772 -0.841 -20.726 1.00 86.81 97 ALA A O 1
ATOM 789 N N . ASN A 1 98 ? 7.327 0.455 -21.713 1.00 89.81 98 ASN A N 1
ATOM 790 C CA . ASN A 1 98 ? 8.400 0.143 -20.771 1.00 89.81 98 ASN A CA 1
ATOM 791 C C . ASN A 1 98 ? 8.112 0.752 -19.398 1.00 89.81 98 ASN A C 1
ATOM 793 O O . ASN A 1 98 ? 8.171 0.049 -18.387 1.00 89.81 98 ASN A O 1
ATOM 797 N N . VAL A 1 99 ? 7.695 2.023 -19.372 1.00 91.00 99 VAL A N 1
ATOM 798 C CA . VAL A 1 99 ? 7.250 2.708 -18.147 1.00 91.00 99 VAL A CA 1
ATOM 799 C C . VAL A 1 99 ? 6.115 1.928 -17.478 1.00 91.00 99 VAL A C 1
ATOM 801 O O . VAL A 1 99 ? 6.177 1.631 -16.285 1.00 91.00 99 VAL A O 1
ATOM 804 N N . TYR A 1 100 ? 5.106 1.513 -18.251 1.00 90.50 100 TYR A N 1
ATOM 805 C CA . TYR A 1 100 ? 3.987 0.720 -17.746 1.00 90.50 100 TYR A CA 1
ATOM 806 C C . TYR A 1 100 ? 4.436 -0.621 -17.152 1.00 90.50 100 TYR A C 1
ATOM 808 O O . TYR A 1 100 ? 3.963 -1.003 -16.081 1.00 90.50 100 TYR A O 1
ATOM 816 N N . SER A 1 101 ? 5.359 -1.326 -17.811 1.00 92.06 101 SER A N 1
ATOM 817 C CA . SER A 1 101 ? 5.893 -2.604 -17.325 1.00 92.06 101 SER A CA 1
ATOM 818 C C . SER A 1 101 ? 6.554 -2.459 -15.949 1.00 92.06 101 SER A C 1
ATOM 820 O O . SER A 1 101 ? 6.223 -3.202 -15.018 1.00 92.06 101 SER A O 1
ATOM 822 N N . VAL A 1 102 ? 7.404 -1.440 -15.784 1.00 93.56 102 VAL A N 1
ATOM 823 C CA . VAL A 1 102 ? 8.081 -1.140 -14.513 1.00 93.56 102 VAL A CA 1
ATOM 824 C C . VAL A 1 102 ? 7.070 -0.735 -13.439 1.00 93.56 102 VAL A C 1
ATOM 826 O O . VAL A 1 102 ? 7.076 -1.281 -12.335 1.00 93.56 102 VAL A O 1
ATOM 829 N N . CYS A 1 103 ? 6.123 0.151 -13.759 1.00 93.69 103 CYS A N 1
ATOM 830 C CA . CYS A 1 103 ? 5.062 0.527 -12.825 1.00 93.69 103 CYS A CA 1
ATOM 831 C C . CYS A 1 103 ? 4.186 -0.670 -12.418 1.00 93.69 103 CYS A C 1
ATOM 833 O O . CYS A 1 103 ? 3.740 -0.738 -11.272 1.00 93.69 103 CYS A O 1
ATOM 835 N N . ARG A 1 104 ? 3.931 -1.629 -13.317 1.00 93.12 104 ARG A N 1
ATOM 836 C CA . ARG A 1 104 ? 3.187 -2.858 -13.000 1.00 93.12 104 ARG A CA 1
ATOM 837 C C . ARG A 1 104 ? 3.950 -3.734 -12.011 1.00 93.12 104 ARG A C 1
ATOM 839 O O . ARG A 1 104 ? 3.319 -4.323 -11.136 1.00 93.12 104 ARG A O 1
ATOM 846 N N . TYR A 1 105 ? 5.272 -3.812 -12.151 1.00 94.31 105 TYR A N 1
ATOM 847 C CA . TYR A 1 105 ? 6.134 -4.521 -11.210 1.00 94.31 105 TYR A CA 1
ATOM 848 C C . TYR A 1 105 ? 6.101 -3.863 -9.823 1.00 94.31 105 TYR A C 1
ATOM 850 O O . TYR A 1 105 ? 5.761 -4.525 -8.847 1.00 94.31 105 TYR A O 1
ATOM 858 N N . ILE A 1 106 ? 6.318 -2.543 -9.747 1.00 95.75 106 ILE A N 1
ATOM 859 C CA . ILE A 1 106 ? 6.263 -1.779 -8.484 1.00 95.75 106 ILE A CA 1
ATOM 860 C C . ILE A 1 106 ? 4.899 -1.941 -7.790 1.00 95.75 106 ILE A C 1
ATOM 862 O O . ILE A 1 106 ? 4.815 -2.079 -6.573 1.00 95.75 106 ILE A O 1
ATOM 866 N N . ASN A 1 107 ? 3.807 -1.964 -8.556 1.00 95.75 107 ASN A N 1
ATOM 867 C CA . ASN A 1 107 ? 2.451 -2.109 -8.024 1.00 95.75 107 ASN A CA 1
ATOM 868 C C . ASN A 1 107 ? 2.008 -3.561 -7.786 1.00 95.75 107 ASN A C 1
ATOM 870 O O . ASN A 1 107 ? 0.821 -3.784 -7.543 1.00 95.75 107 ASN A O 1
ATOM 874 N N . ALA A 1 108 ? 2.899 -4.555 -7.853 1.00 94.75 108 ALA A N 1
ATOM 875 C CA . ALA A 1 108 ? 2.518 -5.962 -7.698 1.00 94.75 108 ALA A CA 1
ATOM 876 C C . ALA A 1 108 ? 1.785 -6.247 -6.373 1.00 94.75 108 ALA A C 1
ATOM 878 O O . ALA A 1 108 ? 0.874 -7.074 -6.355 1.00 94.75 108 ALA A O 1
ATOM 879 N N . TYR A 1 109 ? 2.101 -5.499 -5.310 1.00 94.94 109 TYR A N 1
ATOM 880 C CA . TYR A 1 109 ? 1.431 -5.575 -4.007 1.00 94.94 109 TYR A CA 1
ATOM 881 C C . TYR A 1 109 ? -0.090 -5.341 -4.081 1.00 94.94 109 TYR A C 1
ATOM 883 O O . TYR A 1 109 ? -0.838 -5.863 -3.264 1.00 94.94 109 TYR A O 1
ATOM 891 N N . ARG A 1 110 ? -0.580 -4.604 -5.089 1.00 93.88 110 ARG A N 1
ATOM 892 C CA . ARG A 1 110 ? -2.018 -4.349 -5.300 1.00 93.88 110 ARG A CA 1
ATOM 893 C C . ARG A 1 110 ? -2.794 -5.569 -5.796 1.00 93.88 110 ARG A C 1
ATOM 895 O O . ARG A 1 110 ? -4.004 -5.486 -5.973 1.00 93.88 110 ARG A O 1
ATOM 902 N N . LYS A 1 111 ? -2.111 -6.676 -6.088 1.00 93.44 111 LYS A N 1
ATOM 903 C CA . LYS A 1 111 ? -2.751 -7.959 -6.398 1.00 93.44 111 LYS A CA 1
ATOM 904 C C . LYS A 1 111 ? -3.017 -8.791 -5.142 1.00 93.44 111 LYS A C 1
ATOM 906 O O . LYS A 1 111 ? -3.764 -9.760 -5.228 1.00 93.44 111 LYS A O 1
ATOM 911 N N . ASP A 1 112 ? -2.424 -8.431 -4.003 1.00 95.81 112 ASP A N 1
ATOM 912 C CA . ASP A 1 112 ? -2.711 -9.065 -2.720 1.00 95.81 112 ASP A CA 1
ATOM 913 C C . ASP A 1 112 ? -4.021 -8.493 -2.159 1.00 95.81 112 ASP A C 1
ATOM 915 O O . ASP A 1 112 ? -4.097 -7.331 -1.747 1.00 95.81 112 ASP A O 1
ATOM 919 N N . SER A 1 113 ? -5.068 -9.322 -2.150 1.00 95.62 113 SER A N 1
ATOM 920 C CA . SER A 1 113 ? -6.395 -8.924 -1.678 1.00 95.62 113 SER A CA 1
ATOM 921 C C . SER A 1 113 ? -6.388 -8.465 -0.225 1.00 95.62 113 SER A C 1
ATOM 923 O O . SER A 1 113 ? -7.145 -7.567 0.124 1.00 95.62 113 SER A O 1
ATOM 925 N N . TYR A 1 114 ? -5.526 -9.029 0.619 1.00 96.31 114 TYR A N 1
ATOM 926 C CA . TYR A 1 114 ? -5.483 -8.691 2.036 1.00 96.31 114 TYR A CA 1
ATOM 927 C C . TYR A 1 114 ? -4.879 -7.310 2.283 1.00 96.31 114 TYR A C 1
ATOM 929 O O . TYR A 1 114 ? -5.369 -6.565 3.134 1.00 96.31 114 TYR A O 1
ATOM 937 N N . ILE A 1 115 ? -3.848 -6.946 1.513 1.00 95.50 115 ILE A N 1
ATOM 938 C CA . ILE A 1 115 ? -3.289 -5.590 1.526 1.00 95.50 115 ILE A CA 1
ATOM 939 C C . ILE A 1 115 ? -4.341 -4.596 1.020 1.00 95.50 115 ILE A C 1
ATOM 941 O O . ILE A 1 115 ? -4.555 -3.549 1.633 1.00 95.50 115 ILE A O 1
ATOM 945 N N . CYS A 1 116 ? -5.037 -4.925 -0.072 1.00 94.56 116 CYS A N 1
ATOM 946 C CA . CYS A 1 116 ? -6.089 -4.069 -0.618 1.00 94.56 116 CYS A CA 1
ATOM 947 C C . CYS A 1 116 ? -7.262 -3.868 0.348 1.00 94.56 116 CYS A C 1
ATOM 949 O O . CYS A 1 116 ? -7.754 -2.745 0.477 1.00 94.56 116 CYS A O 1
ATOM 951 N N . ASP A 1 117 ? -7.690 -4.919 1.042 1.00 95.25 117 ASP A N 1
ATOM 952 C CA . ASP A 1 117 ? -8.777 -4.849 2.017 1.00 95.25 117 ASP A CA 1
ATOM 953 C C . ASP A 1 117 ? -8.417 -3.918 3.181 1.00 95.25 117 ASP A C 1
ATOM 955 O O . ASP A 1 117 ? -9.214 -3.056 3.559 1.00 95.25 117 ASP A O 1
ATOM 959 N N . GLU A 1 118 ? -7.185 -4.010 3.690 1.00 97.19 118 GLU A N 1
ATOM 960 C CA . GLU A 1 118 ? -6.697 -3.106 4.731 1.00 97.19 118 GLU A CA 1
ATOM 961 C C . GLU A 1 118 ? -6.600 -1.658 4.248 1.00 97.19 118 GLU A C 1
ATOM 963 O O . GLU A 1 118 ? -7.082 -0.746 4.921 1.00 97.19 118 GLU A O 1
ATOM 968 N N . MET A 1 119 ? -6.011 -1.429 3.070 1.00 95.44 119 MET A N 1
ATOM 969 C CA . MET A 1 119 ? -5.912 -0.087 2.489 1.00 95.44 119 MET A CA 1
ATOM 970 C C . MET A 1 119 ? -7.293 0.551 2.315 1.00 95.44 119 MET A C 1
ATOM 972 O O . MET A 1 119 ? -7.462 1.749 2.562 1.00 95.44 119 MET A O 1
ATOM 976 N N . THR A 1 120 ? -8.282 -0.245 1.905 1.00 94.25 120 THR A N 1
ATOM 977 C CA . THR A 1 120 ? -9.663 0.211 1.735 1.00 94.25 120 THR A CA 1
ATOM 978 C C . THR A 1 120 ? -10.266 0.586 3.088 1.00 94.25 120 THR A C 1
ATOM 980 O O . THR A 1 120 ? -10.778 1.696 3.230 1.00 94.25 120 THR A O 1
ATOM 983 N N . LEU A 1 121 ? -10.127 -0.272 4.105 1.00 94.94 121 LEU A N 1
ATOM 984 C CA . LEU A 1 121 ? -10.610 0.002 5.461 1.00 94.94 121 LEU A CA 1
ATOM 985 C C . LEU A 1 121 ? -9.976 1.270 6.054 1.00 94.94 121 LEU A C 1
ATOM 987 O O . LEU A 1 121 ? -10.686 2.153 6.531 1.00 94.94 121 LEU A O 1
ATOM 991 N N . LEU A 1 122 ? -8.650 1.409 5.975 1.00 95.50 122 LEU A N 1
ATOM 992 C CA . LEU A 1 122 ? -7.937 2.594 6.467 1.00 95.50 122 LEU A CA 1
ATOM 993 C C . LEU A 1 122 ? -8.382 3.875 5.747 1.00 95.50 122 LEU A C 1
ATOM 995 O O . LEU A 1 122 ? -8.510 4.927 6.376 1.00 95.50 122 LEU A O 1
ATOM 999 N N . THR A 1 123 ? -8.653 3.789 4.441 1.00 93.44 123 THR A N 1
ATOM 1000 C CA . THR A 1 123 ? -9.159 4.921 3.652 1.00 93.44 123 THR A CA 1
ATOM 1001 C C . THR A 1 123 ? -10.550 5.349 4.119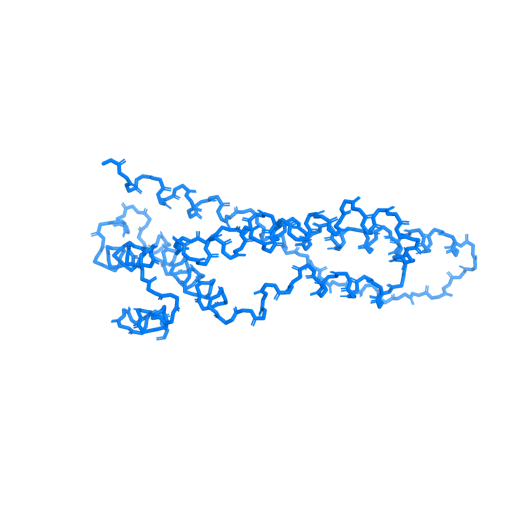 1.00 93.44 123 THR A C 1
ATOM 1003 O O . THR A 1 123 ? -10.784 6.547 4.293 1.00 93.44 123 THR A O 1
ATOM 1006 N N . GLN A 1 124 ? -11.449 4.396 4.380 1.00 93.31 124 GLN A N 1
ATOM 1007 C CA . GLN A 1 124 ? -12.794 4.693 4.882 1.00 93.31 124 GLN A CA 1
ATOM 1008 C C . GLN A 1 124 ? -12.759 5.277 6.299 1.00 93.31 124 GLN A C 1
ATOM 1010 O O . GLN A 1 124 ? -13.325 6.343 6.533 1.00 93.31 124 GLN A O 1
ATOM 1015 N N . ILE A 1 125 ? -11.989 4.674 7.215 1.00 94.25 125 ILE A N 1
ATOM 1016 C CA . ILE A 1 125 ? -11.805 5.198 8.580 1.00 94.25 125 ILE A CA 1
ATOM 1017 C C . ILE A 1 125 ? -11.281 6.638 8.543 1.00 94.25 125 ILE A C 1
ATOM 1019 O O . ILE A 1 125 ? -11.766 7.502 9.274 1.00 94.25 125 ILE A O 1
ATOM 1023 N N . LYS A 1 126 ? -10.306 6.930 7.674 1.00 92.50 126 LYS A N 1
ATOM 1024 C CA . LYS A 1 126 ? -9.784 8.290 7.499 1.00 92.50 126 LYS A CA 1
ATOM 1025 C C . LYS A 1 126 ? -10.870 9.259 7.028 1.00 92.50 126 LYS A C 1
ATOM 1027 O O . LYS A 1 126 ? -10.965 10.354 7.581 1.00 92.50 126 LYS A O 1
ATOM 1032 N N . SER A 1 127 ? -11.659 8.875 6.024 1.00 92.50 127 SER A N 1
ATOM 1033 C CA . SER A 1 127 ? -12.758 9.692 5.491 1.00 92.50 127 SER A CA 1
ATOM 1034 C C . SER A 1 127 ? -13.790 10.028 6.573 1.00 92.50 127 SER A C 1
ATOM 1036 O O . SER A 1 127 ? -14.193 11.184 6.738 1.00 92.50 127 SER A O 1
ATOM 1038 N N . GLU A 1 128 ? -14.155 9.039 7.389 1.00 94.00 128 GLU A N 1
ATOM 1039 C CA . GLU A 1 128 ? -15.070 9.241 8.509 1.00 94.00 128 GLU A CA 1
ATOM 1040 C C . GLU A 1 128 ? -14.483 10.163 9.581 1.00 94.00 128 GLU A C 1
ATOM 1042 O O . GLU A 1 128 ? -15.145 11.111 9.998 1.00 94.00 128 GLU A O 1
ATOM 1047 N N . ILE A 1 129 ? -13.224 9.962 9.989 1.00 92.50 129 ILE A N 1
ATOM 1048 C CA . ILE A 1 129 ? -12.554 10.850 10.955 1.00 92.50 129 ILE A CA 1
ATOM 1049 C C . ILE A 1 129 ? -12.510 12.291 10.430 1.00 92.50 129 ILE A C 1
ATOM 1051 O O . ILE A 1 129 ? -12.734 13.229 11.196 1.00 92.50 129 ILE A O 1
ATOM 1055 N N . GLN A 1 130 ? -12.240 12.485 9.136 1.00 93.69 130 GLN A N 1
ATOM 1056 C CA . GLN A 1 130 ? -12.256 13.809 8.511 1.00 93.69 130 GLN A CA 1
ATOM 1057 C C . GLN A 1 130 ? -13.651 14.438 8.543 1.00 93.69 130 GLN A C 1
ATOM 1059 O O . GLN A 1 130 ? -13.768 15.617 8.869 1.00 93.69 130 GLN A O 1
ATOM 1064 N N . SER A 1 131 ? -14.695 13.653 8.276 1.00 93.50 131 SER A N 1
ATOM 1065 C CA . SER A 1 131 ? -16.088 14.109 8.341 1.00 93.50 131 SER A CA 1
ATOM 1066 C C . SER A 1 131 ? -16.490 14.497 9.766 1.00 93.50 131 SER A C 1
ATOM 1068 O O . SER A 1 131 ? -17.062 15.563 9.981 1.00 93.50 131 SER A O 1
ATOM 1070 N N . LEU A 1 132 ? -16.120 13.685 10.762 1.00 93.12 132 LEU A N 1
ATOM 1071 C CA . LEU A 1 132 ? -16.347 13.993 12.175 1.00 93.12 132 LEU A CA 1
ATOM 1072 C C . LEU A 1 132 ? -15.633 15.287 12.585 1.00 93.12 132 LEU A C 1
ATOM 1074 O O . LEU A 1 132 ? -16.249 16.154 13.197 1.00 93.12 132 LEU A O 1
ATOM 1078 N N . LYS A 1 133 ? -14.360 15.448 12.202 1.00 93.31 133 LYS A N 1
ATOM 1079 C CA . LYS A 1 133 ? -13.578 16.661 12.477 1.00 93.31 133 LYS A CA 1
ATOM 1080 C C . LYS A 1 133 ? -14.156 17.898 11.787 1.00 93.31 133 LYS A C 1
ATOM 1082 O O . LYS A 1 133 ? -14.068 18.985 12.340 1.00 93.31 133 LYS A O 1
ATOM 1087 N N . PHE A 1 134 ? -14.703 17.757 10.583 1.00 94.62 134 PHE A N 1
ATOM 1088 C CA . PHE A 1 134 ? -15.343 18.865 9.877 1.00 94.62 134 PHE A CA 1
ATOM 1089 C C . PHE A 1 134 ? -16.635 19.309 10.577 1.00 94.62 134 PHE A C 1
ATOM 1091 O O . PHE A 1 134 ? -16.857 20.505 10.741 1.00 94.62 134 PHE A O 1
ATOM 1098 N N . ASN A 1 135 ? -17.448 18.350 11.030 1.00 93.19 135 ASN A N 1
ATOM 1099 C CA . ASN A 1 135 ? -18.732 18.619 11.678 1.00 93.19 135 ASN A CA 1
ATOM 1100 C C . ASN A 1 135 ? -18.590 19.128 13.121 1.00 93.19 135 ASN A C 1
ATOM 1102 O O . ASN A 1 135 ? -19.379 19.963 13.551 1.00 93.19 135 ASN A O 1
ATOM 1106 N N . ASP A 1 136 ? -17.598 18.636 13.867 1.00 92.19 136 ASP A N 1
ATOM 1107 C CA . ASP A 1 136 ? -17.318 19.062 15.242 1.00 92.19 136 ASP A CA 1
ATOM 1108 C C . ASP A 1 136 ? -15.802 19.177 15.499 1.00 92.19 136 ASP A C 1
ATOM 1110 O O . ASP A 1 136 ? -15.186 18.296 16.106 1.00 92.19 136 ASP A O 1
ATOM 1114 N N . PRO A 1 137 ? -15.159 20.274 15.059 1.00 90.44 137 PRO A N 1
ATOM 1115 C CA . PRO A 1 137 ? -13.706 20.418 15.140 1.00 90.44 137 PRO A CA 1
ATOM 1116 C C . PRO A 1 137 ? -13.131 20.313 16.556 1.00 90.44 137 PRO A C 1
ATOM 1118 O O . PRO A 1 137 ? -11.996 19.862 16.719 1.00 90.44 137 PRO A O 1
ATOM 1121 N N 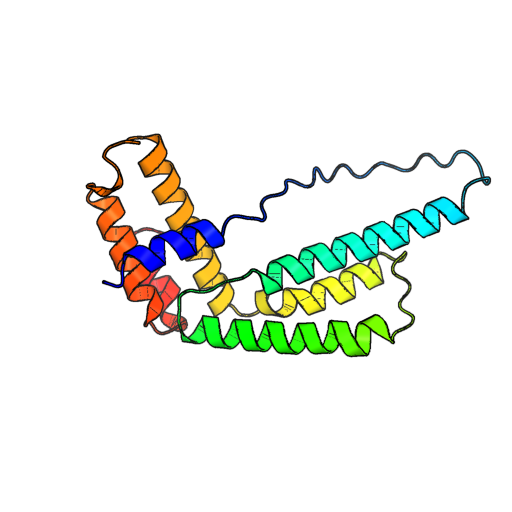. ASN A 1 138 ? -13.904 20.721 17.567 1.00 90.38 138 ASN A N 1
ATOM 1122 C CA . ASN A 1 138 ? -13.443 20.829 18.951 1.00 90.38 138 ASN A CA 1
ATOM 1123 C C . ASN A 1 138 ? -13.821 19.610 19.805 1.00 90.38 138 ASN A C 1
ATOM 1125 O O . ASN A 1 138 ? -13.139 19.334 20.790 1.00 90.38 138 ASN A O 1
ATOM 1129 N N . GLY A 1 139 ? -14.881 18.880 19.444 1.00 88.31 139 GLY A N 1
ATOM 1130 C CA . GLY A 1 139 ? -15.416 17.772 20.236 1.00 88.31 139 GLY A CA 1
ATOM 1131 C C . GLY A 1 139 ? -15.368 16.398 19.567 1.00 88.31 139 GLY A C 1
ATOM 1132 O O . GLY A 1 139 ? -15.619 15.405 20.259 1.00 88.31 139 GLY A O 1
ATOM 1133 N N . PHE A 1 140 ? -14.982 16.285 18.285 1.00 89.94 140 PHE A N 1
ATOM 1134 C CA . PHE A 1 140 ? -15.107 15.023 17.537 1.00 89.94 140 PHE A CA 1
ATOM 1135 C C . PHE A 1 140 ? -14.419 13.820 18.198 1.00 89.94 140 PHE A C 1
ATOM 1137 O O . PHE A 1 140 ? -14.897 12.693 18.074 1.00 89.94 140 PHE A O 1
ATOM 1144 N N . THR A 1 141 ? -13.324 14.035 18.934 1.00 89.38 141 THR A N 1
ATOM 1145 C CA . THR A 1 141 ? -12.572 12.968 19.621 1.00 89.38 141 THR A CA 1
ATOM 1146 C C . THR A 1 141 ? -13.307 12.376 20.827 1.00 89.38 141 THR A C 1
ATOM 1148 O O . THR A 1 141 ? -13.002 11.266 21.265 1.00 89.38 141 THR A O 1
ATOM 1151 N N . SER A 1 142 ? -14.290 13.092 21.376 1.00 87.75 142 SER A N 1
ATOM 1152 C CA . SER A 1 142 ? -15.098 12.640 22.514 1.00 87.75 142 SER A CA 1
ATOM 1153 C C . SER A 1 142 ? -16.308 11.792 22.096 1.00 87.75 142 SER A C 1
ATOM 1155 O O . SER A 1 142 ? -16.833 11.021 22.913 1.00 87.75 142 SER A O 1
ATOM 1157 N N . GLY A 1 143 ? -16.705 11.890 20.821 1.00 91.69 143 GLY A N 1
ATOM 1158 C CA . GLY A 1 143 ? -17.890 11.255 20.256 1.00 91.69 143 GLY A CA 1
ATOM 1159 C C . GLY A 1 143 ? -17.822 9.727 20.215 1.00 91.69 143 GLY A C 1
ATOM 1160 O O . GLY A 1 143 ? -16.752 9.124 20.099 1.00 91.69 143 GLY A O 1
ATOM 1161 N N . ALA A 1 144 ? -18.994 9.088 20.283 1.00 93.06 144 ALA A N 1
ATOM 1162 C CA . ALA A 1 144 ? -19.117 7.630 20.257 1.00 93.06 144 ALA A CA 1
ATOM 1163 C C . ALA A 1 144 ? -18.521 7.021 18.976 1.00 93.06 144 ALA A C 1
ATOM 1165 O O . ALA A 1 144 ? -17.739 6.075 19.063 1.00 93.06 144 ALA A O 1
ATOM 1166 N N . ARG A 1 145 ? -18.802 7.615 17.806 1.00 94.00 145 ARG A N 1
ATOM 1167 C CA . ARG A 1 145 ? -18.294 7.110 16.522 1.00 94.00 145 ARG A CA 1
ATOM 1168 C C . ARG A 1 145 ? -16.771 7.170 16.427 1.00 94.00 145 ARG A C 1
ATOM 1170 O O . ARG A 1 145 ? -16.152 6.210 15.992 1.00 94.00 145 ARG A O 1
ATOM 1177 N N . TYR A 1 146 ? -16.139 8.247 16.895 1.00 93.94 146 TYR A N 1
ATOM 1178 C CA . TYR A 1 146 ? -14.675 8.322 16.916 1.00 93.94 146 TYR A CA 1
ATOM 1179 C C . TYR A 1 146 ? -14.061 7.217 17.787 1.00 93.94 146 TYR A C 1
ATOM 1181 O O . TYR A 1 146 ? -13.106 6.562 17.372 1.00 93.94 146 TYR A O 1
ATOM 1189 N N . LYS A 1 147 ? -14.627 6.970 18.976 1.00 92.88 147 LYS A N 1
ATOM 1190 C CA . LYS A 1 147 ? -14.175 5.894 19.874 1.00 92.88 147 LYS A CA 1
ATOM 1191 C C . LYS A 1 147 ? -14.334 4.514 19.238 1.00 92.88 147 LYS A C 1
ATOM 1193 O O . LYS A 1 147 ? -13.439 3.686 19.377 1.00 92.88 147 LYS A O 1
ATOM 1198 N N . GLU A 1 148 ? -15.428 4.284 18.520 1.00 94.19 148 GLU A N 1
ATOM 1199 C CA . GLU A 1 148 ? -15.639 3.053 17.759 1.00 94.19 148 GLU A CA 1
ATOM 1200 C C . GLU A 1 148 ? -14.569 2.873 16.671 1.00 94.19 148 GLU A C 1
ATOM 1202 O O . GLU A 1 148 ? -13.917 1.833 16.617 1.00 94.19 148 GLU A O 1
ATOM 1207 N N . LEU A 1 149 ? -14.297 3.907 15.868 1.00 93.62 149 LEU A N 1
ATOM 1208 C CA . LEU A 1 149 ? -13.248 3.864 14.841 1.00 93.62 149 LEU A CA 1
ATOM 1209 C C . LEU A 1 149 ? -11.861 3.571 15.442 1.00 93.62 149 LEU A C 1
ATOM 1211 O O . LEU A 1 149 ? -11.076 2.822 14.862 1.00 93.62 149 LEU A O 1
ATOM 1215 N N . GLN A 1 150 ? -11.562 4.096 16.636 1.00 93.31 150 GLN A N 1
ATOM 1216 C CA . GLN A 1 150 ? -10.333 3.756 17.366 1.00 93.31 150 GLN A CA 1
ATOM 1217 C C . GLN A 1 150 ? -10.290 2.279 17.794 1.00 93.31 150 GLN A C 1
ATOM 1219 O O . GLN A 1 150 ? -9.229 1.658 17.729 1.00 93.31 150 GLN A O 1
ATOM 1224 N N . GLN A 1 151 ? -11.419 1.691 18.202 1.00 92.44 151 GLN A N 1
ATOM 1225 C CA . GLN A 1 151 ? -11.501 0.262 18.535 1.00 92.44 151 GLN A CA 1
ATOM 1226 C C . GLN A 1 151 ? -11.311 -0.628 17.303 1.00 92.44 151 GLN A C 1
ATOM 1228 O O . GLN A 1 151 ? -10.645 -1.662 17.395 1.00 92.44 151 GLN A O 1
ATOM 1233 N N . VAL A 1 152 ? -11.839 -0.214 16.147 1.00 94.62 152 VAL A N 1
ATOM 1234 C CA . VAL A 1 152 ? -11.605 -0.905 14.872 1.00 94.62 152 VAL A CA 1
ATOM 1235 C C . VAL A 1 152 ? -10.125 -0.894 14.529 1.00 94.62 152 VAL A C 1
ATOM 1237 O O . VAL A 1 152 ? -9.557 -1.953 14.276 1.00 94.62 152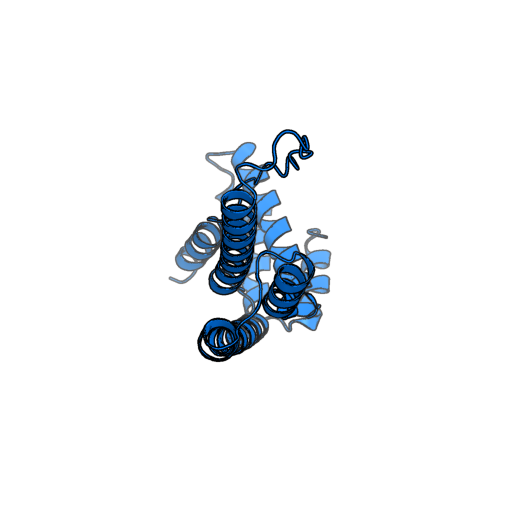 VAL A O 1
ATOM 1240 N N . LEU A 1 153 ? -9.475 0.272 14.589 1.00 94.50 153 LEU A N 1
ATOM 1241 C CA . LEU A 1 153 ? -8.039 0.379 14.335 1.00 94.50 153 LEU A CA 1
ATOM 1242 C C . LEU A 1 153 ? -7.220 -0.481 15.304 1.00 94.50 153 LEU A C 1
ATOM 1244 O O . LEU A 1 153 ? -6.289 -1.155 14.877 1.00 94.50 153 LEU A O 1
ATOM 1248 N N . ALA A 1 154 ? -7.579 -0.503 16.590 1.00 93.31 154 ALA A N 1
ATOM 1249 C CA . ALA A 1 154 ? -6.914 -1.354 17.573 1.00 93.31 154 ALA A CA 1
ATOM 1250 C C . ALA A 1 154 ? -7.078 -2.850 17.250 1.00 93.31 154 ALA A C 1
ATOM 1252 O O . ALA A 1 154 ? -6.117 -3.608 17.358 1.00 93.31 154 ALA A O 1
ATOM 1253 N N . SER A 1 155 ? -8.271 -3.262 16.813 1.00 95.31 155 SER A N 1
ATOM 1254 C CA . SER A 1 155 ? -8.559 -4.648 16.418 1.00 95.31 155 SER A CA 1
ATOM 1255 C C . SER A 1 155 ? -7.828 -5.042 15.131 1.00 95.31 155 SER A C 1
ATOM 1257 O O . SER A 1 155 ? -7.342 -6.166 15.012 1.00 95.31 155 SER A O 1
ATOM 1259 N N . LEU A 1 156 ? -7.701 -4.104 14.188 1.00 96.56 156 LEU A N 1
ATOM 1260 C CA . LEU A 1 156 ? -7.035 -4.299 12.901 1.00 96.56 156 LEU A CA 1
ATOM 1261 C C . LEU A 1 156 ? -5.549 -4.650 13.053 1.00 96.56 156 LEU A C 1
ATOM 1263 O O . LEU A 1 156 ? -5.027 -5.426 12.257 1.00 96.56 156 LEU A O 1
ATOM 1267 N N . VAL A 1 157 ? -4.872 -4.133 14.087 1.00 96.56 157 VAL A N 1
ATOM 1268 C CA . VAL A 1 157 ? -3.437 -4.389 14.329 1.00 96.56 157 VAL A CA 1
ATOM 1269 C C . VAL A 1 157 ? -3.126 -5.884 14.457 1.00 96.56 157 VAL A C 1
ATOM 1271 O O . VAL A 1 157 ? -2.081 -6.346 13.986 1.00 96.56 157 VAL A O 1
ATOM 1274 N N . THR A 1 158 ? -4.024 -6.638 15.094 1.00 94.56 158 THR A N 1
ATOM 1275 C CA . THR A 1 158 ? -3.788 -8.035 15.486 1.00 94.56 158 THR A CA 1
ATOM 1276 C C . THR A 1 158 ? -4.718 -9.042 14.821 1.00 94.56 158 THR A C 1
ATOM 1278 O O . THR A 1 158 ? -4.528 -10.239 15.021 1.00 94.56 158 THR A O 1
ATOM 1281 N N . CYS A 1 159 ? -5.740 -8.607 14.078 1.00 96.06 159 CYS A N 1
ATOM 1282 C CA . CYS A 1 159 ? -6.651 -9.540 13.418 1.00 96.06 159 CYS A CA 1
ATOM 1283 C C . CYS A 1 159 ? -5.938 -10.348 12.323 1.00 96.06 159 CYS A C 1
ATOM 1285 O O . CYS A 1 159 ? -4.908 -9.934 11.783 1.00 96.06 159 CYS A O 1
ATOM 1287 N N . ASN A 1 160 ? -6.504 -11.498 11.957 1.00 97.69 160 ASN A N 1
ATOM 1288 C CA . ASN A 1 160 ? -6.056 -12.193 10.758 1.00 97.69 160 ASN A CA 1
ATOM 1289 C C . ASN A 1 160 ? -6.399 -11.329 9.526 1.00 97.69 160 ASN A C 1
ATOM 1291 O O . ASN A 1 160 ? -7.496 -10.761 9.486 1.00 97.69 160 ASN A O 1
ATOM 1295 N N . PRO A 1 161 ? -5.516 -11.214 8.516 1.00 97.50 161 PRO A N 1
ATOM 1296 C CA . PRO A 1 161 ? -5.838 -10.504 7.286 1.00 97.50 161 PRO A CA 1
ATOM 1297 C C . PRO A 1 161 ? -7.122 -10.978 6.587 1.00 97.50 161 PRO A C 1
ATOM 1299 O O . PRO A 1 161 ? -7.803 -10.166 5.963 1.00 97.50 161 PRO A O 1
ATOM 1302 N N . SER A 1 162 ? -7.503 -12.255 6.730 1.00 97.06 162 SER A N 1
ATOM 1303 C CA . SER A 1 162 ? -8.778 -12.777 6.210 1.00 97.06 162 SER A CA 1
ATOM 1304 C C . SER A 1 162 ? -10.015 -12.130 6.835 1.00 97.06 162 SER A C 1
ATOM 1306 O O . SER A 1 162 ? -11.073 -12.097 6.211 1.00 97.06 162 SER A O 1
ATOM 1308 N N . ASP A 1 163 ? -9.887 -11.596 8.049 1.00 97.31 163 ASP A N 1
ATOM 1309 C CA . ASP A 1 163 ? -11.015 -11.127 8.854 1.00 97.31 163 ASP A CA 1
ATOM 1310 C C . ASP A 1 163 ? -11.236 -9.615 8.724 1.00 97.31 163 ASP A C 1
ATOM 1312 O O . ASP A 1 163 ? -12.190 -9.079 9.285 1.00 97.31 163 ASP A O 1
ATOM 1316 N N . ILE A 1 164 ? -10.384 -8.913 7.969 1.00 96.38 164 ILE A N 1
ATOM 1317 C CA . ILE A 1 164 ? -10.426 -7.451 7.818 1.00 96.38 164 ILE A CA 1
ATOM 1318 C C . ILE A 1 164 ? -11.780 -6.985 7.272 1.00 96.38 164 ILE A C 1
ATOM 1320 O O . ILE A 1 164 ? -12.361 -6.029 7.787 1.00 96.38 164 ILE A O 1
ATOM 1324 N N . LYS A 1 165 ? -12.329 -7.685 6.272 1.00 93.50 165 LYS A N 1
ATOM 1325 C CA . LYS A 1 165 ? -13.664 -7.379 5.734 1.00 93.50 165 LYS A CA 1
ATOM 1326 C C . LYS A 1 165 ? -14.763 -7.579 6.770 1.00 93.50 165 LYS A C 1
ATOM 1328 O O . LYS A 1 165 ? -15.635 -6.726 6.907 1.00 93.50 165 LYS A O 1
ATOM 1333 N N . THR A 1 166 ? -14.704 -8.671 7.526 1.00 94.00 166 THR A N 1
ATOM 1334 C CA . THR A 1 166 ? -15.670 -8.962 8.592 1.00 94.00 166 THR A CA 1
ATOM 1335 C C . THR A 1 166 ? -15.611 -7.907 9.695 1.00 94.00 166 THR A C 1
ATOM 1337 O O . THR A 1 166 ? -16.652 -7.444 10.159 1.00 94.00 166 THR A O 1
ATOM 1340 N N . LEU A 1 167 ? -14.405 -7.478 10.082 1.00 93.19 167 LEU A N 1
ATOM 1341 C CA . LEU A 1 167 ? -14.195 -6.396 11.042 1.00 93.19 167 LEU A CA 1
ATOM 1342 C C . LEU A 1 167 ? -14.834 -5.090 10.552 1.00 93.19 167 LEU A C 1
ATOM 1344 O O . LEU A 1 167 ? -15.551 -4.439 11.305 1.00 93.19 167 LEU A O 1
ATOM 1348 N N . ALA A 1 168 ? -14.613 -4.727 9.290 1.00 90.00 168 ALA A N 1
ATOM 1349 C CA . ALA A 1 168 ? -15.173 -3.516 8.704 1.00 90.00 168 ALA A CA 1
ATOM 1350 C C . ALA A 1 168 ? -16.712 -3.536 8.635 1.00 90.00 168 ALA A C 1
ATOM 1352 O O . ALA A 1 168 ? -17.354 -2.557 9.016 1.00 90.00 168 ALA A O 1
ATOM 1353 N N . LEU A 1 169 ? -17.306 -4.664 8.223 1.00 90.56 169 LEU A N 1
ATOM 1354 C CA . LEU A 1 169 ? -18.763 -4.847 8.160 1.00 90.56 169 LEU A CA 1
ATOM 1355 C C . LEU A 1 169 ? -19.412 -4.778 9.544 1.00 90.56 169 LEU A C 1
ATOM 1357 O O . LEU A 1 169 ? -20.436 -4.122 9.718 1.00 90.56 169 LEU A O 1
ATOM 1361 N N . LYS A 1 170 ? -18.795 -5.406 10.553 1.00 90.12 170 LYS A N 1
ATOM 1362 C CA . LYS A 1 170 ? -19.286 -5.390 11.940 1.00 90.12 170 LYS A CA 1
ATOM 1363 C C . LYS A 1 170 ? -19.466 -3.969 12.486 1.00 90.12 170 LYS A C 1
ATOM 1365 O O . LYS A 1 170 ? -20.335 -3.750 13.325 1.00 90.12 170 LYS A O 1
ATOM 1370 N N . HIS A 1 171 ? -18.649 -3.030 12.018 1.00 87.31 171 HIS A N 1
ATOM 1371 C CA . HIS A 1 171 ? -18.640 -1.638 12.461 1.00 87.31 171 HIS A CA 1
ATOM 1372 C C . HIS A 1 171 ? -19.268 -0.668 11.446 1.00 87.31 171 HIS A C 1
ATOM 1374 O O . HIS A 1 171 ? -19.159 0.550 11.608 1.00 87.31 171 HIS A O 1
ATOM 1380 N N . GLY A 1 172 ? -19.924 -1.187 10.400 1.00 86.44 172 GLY A N 1
ATOM 1381 C CA . GLY A 1 172 ? -20.611 -0.381 9.388 1.00 86.44 172 GLY A CA 1
ATOM 1382 C C . GLY A 1 172 ? -19.688 0.595 8.655 1.00 86.44 172 GLY A C 1
ATOM 1383 O O . GLY A 1 172 ? -20.070 1.741 8.443 1.00 86.44 172 GLY A O 1
ATOM 1384 N N . ILE A 1 173 ? -18.450 0.180 8.363 1.00 84.19 173 ILE A N 1
ATOM 1385 C CA . ILE A 1 173 ? -17.470 0.977 7.598 1.00 84.19 173 ILE A CA 1
ATOM 1386 C C . ILE A 1 173 ? -17.495 0.602 6.099 1.00 84.19 173 ILE A C 1
ATOM 1388 O O . ILE A 1 173 ? -17.071 1.392 5.253 1.00 84.19 173 ILE A O 1
ATOM 1392 N N . PHE A 1 174 ? -17.993 -0.596 5.770 1.00 75.38 174 PHE A N 1
ATOM 1393 C CA . PHE A 1 174 ? -18.258 -1.073 4.406 1.00 75.38 174 PHE A CA 1
ATOM 1394 C C . PHE A 1 174 ? -19.752 -1.226 4.148 1.00 75.38 174 PHE A C 1
ATOM 1396 O O . PHE A 1 174 ? -20.478 -1.542 5.119 1.00 75.38 174 PHE A O 1
#

Organism: NCBI:txid2077091

pLDDT: mean 81.29, std 21.18, range [31.69, 97.94]

Radius of gyration: 20.71 Å; chains: 1; bounding box: 42×34×64 Å

Secondary structure (DSSP, 8-state):
--SHHHHHHHHHT-S----------PPP---GGGHHHHHHHHHHHHHHHHHHHHHHHHH---SSHHHHHHHHHHHHHHHHIIIIIIHHS---TTSHHHHHHHHHHHGGGGG-HHHHHHHHHHHHHHHHHHHHHHH-TTTGGGSHHHHHHHHHHHHHHHS-GGGHHHHHHHTT--

Foldseek 3Di:
DPLVVVVVLLVLLPDDPPPPPPPDDDDDPPDPPCPPVLLVVLLVVLVVLLVSLLVNLVSDAFLAPVVRVVSVVLNVVLVCCVVPVVVPDPDRSSDPVSSVVSSCSSCVSVVPVLNVLRVLLSVLLSVVLVVLCVVPVPCSCVDPLVVLSSVLSVCNNHDDSVCSVVSCVVSVSD

Sequence (174 aa):
MKIINLVLVISLLIFSSVKSSGQVQLVDYQFYDNALGRLENSYQDGVSTIQSYYNKLMMLQLVNTINSQRIEEYKKTTSNYMEHDFKTSHIDLSQQANVYSVCRYINAYRKDSYICDEMTLLTQIKSEIQSLKFNDPNGFTSGARYKELQQVLASLVTCNPSDIKTLALKHGIF